Protein AF-A0A821QMH8-F1 (afdb_monomer_lite)

pLDDT: mean 81.33, std 16.37, range [50.5, 97.38]

Secondary structure (DSSP, 8-state):
-EESSSPPPHHHHHHHH---HHHHHHHHHHHHHH-GGGTT----HHHHHHSPSSS--HHHHHT--EE-S----GGGGS-PPPPTT--TT------------

Sequence (101 aa):
IFVGARPPEHVQLKKVLTVRKKKVTQALHWLKKNNILDQNVDINLHNINQLPEDDIPEAIILTMEQKIGDEEIPSERVGYVPDPLADPTESTNSDIIPISN

Radius of gyration: 20.7 Å; chains: 1; bounding box: 32×55×40 Å

Foldseek 3Di:
DAEDDDDDDQVVCLVPQADALVVVVVVLVVCCVPPPVNVPPDDDVVVSVPADHSGHGPVCVVPDDYDYDDPDDVVVPPDDDDDPPDDPPPPPPDDPDDDDD

Structure (mmCIF, N/CA/C/O backbone):
data_AF-A0A821QMH8-F1
#
_entry.id   AF-A0A821QMH8-F1
#
loop_
_atom_site.group_PDB
_atom_site.id
_atom_site.type_symbol
_atom_site.label_atom_id
_atom_site.label_alt_id
_atom_site.label_comp_id
_atom_site.label_asym_id
_atom_site.label_entity_id
_atom_site.label_seq_id
_atom_site.pdbx_PDB_ins_code
_atom_site.Cartn_x
_atom_site.Cartn_y
_atom_site.Cartn_z
_atom_site.occupancy
_atom_site.B_iso_or_equiv
_atom_site.auth_seq_id
_atom_site.auth_comp_id
_atom_site.auth_asym_id
_atom_site.auth_atom_id
_atom_site.pdbx_PDB_model_num
ATOM 1 N N . ILE A 1 1 ? 0.449 7.109 -12.562 1.00 71.06 1 ILE A N 1
ATOM 2 C CA . ILE A 1 1 ? 0.996 7.588 -13.850 1.00 71.06 1 ILE A CA 1
ATOM 3 C C . ILE A 1 1 ? 2.498 7.775 -13.682 1.00 71.06 1 ILE A C 1
ATOM 5 O O . ILE A 1 1 ? 2.907 8.527 -12.804 1.00 71.06 1 ILE A O 1
ATOM 9 N N . PHE A 1 2 ? 3.309 7.059 -14.458 1.00 82.56 2 PHE A N 1
ATOM 10 C CA . PHE A 1 2 ? 4.751 7.288 -14.548 1.00 82.56 2 PHE A CA 1
ATOM 11 C C . PHE A 1 2 ? 5.057 8.099 -15.802 1.00 82.56 2 PHE A C 1
ATOM 13 O O . PHE A 1 2 ? 4.562 7.786 -16.883 1.00 82.56 2 PHE A O 1
ATOM 20 N N . VAL A 1 3 ? 5.890 9.125 -15.652 1.00 82.62 3 VAL A N 1
ATOM 21 C CA . VAL A 1 3 ? 6.363 9.957 -16.760 1.00 82.62 3 VAL A CA 1
ATOM 22 C C . VAL A 1 3 ? 7.822 9.614 -17.013 1.00 82.62 3 VAL A C 1
ATOM 24 O O . VAL A 1 3 ? 8.649 9.702 -16.105 1.00 82.62 3 VAL A O 1
ATOM 27 N N . GLY A 1 4 ? 8.143 9.188 -18.233 1.00 82.00 4 GLY A N 1
ATOM 28 C CA . GLY A 1 4 ? 9.520 8.868 -18.595 1.00 82.00 4 GLY A CA 1
ATOM 29 C C . GLY A 1 4 ? 9.654 7.947 -19.801 1.00 82.00 4 GLY A C 1
ATOM 30 O O . GLY A 1 4 ? 8.701 7.309 -20.247 1.00 82.00 4 GLY A O 1
ATOM 31 N N . ALA A 1 5 ? 10.881 7.859 -20.314 1.00 81.19 5 ALA A N 1
ATOM 32 C CA . ALA A 1 5 ? 11.199 7.122 -21.537 1.00 81.19 5 ALA A CA 1
ATOM 33 C C . ALA A 1 5 ? 11.049 5.594 -21.413 1.00 81.19 5 ALA A C 1
ATOM 35 O O . ALA A 1 5 ? 10.947 4.906 -22.426 1.00 81.19 5 ALA A O 1
ATOM 36 N N . ARG A 1 6 ? 11.077 5.043 -20.193 1.00 84.56 6 ARG A N 1
ATOM 37 C CA . ARG A 1 6 ? 10.973 3.601 -19.933 1.00 84.56 6 ARG A CA 1
ATOM 38 C C . ARG A 1 6 ? 10.091 3.338 -18.713 1.00 84.56 6 ARG A C 1
ATOM 40 O O . ARG A 1 6 ? 10.145 4.136 -17.773 1.00 84.56 6 ARG A O 1
ATOM 47 N N . PRO A 1 7 ? 9.323 2.237 -18.706 1.00 85.75 7 PRO A N 1
ATOM 48 C CA . PRO A 1 7 ? 8.578 1.843 -17.525 1.00 85.75 7 PRO A CA 1
ATOM 49 C C . PRO A 1 7 ? 9.556 1.472 -16.400 1.00 85.75 7 PRO A C 1
ATOM 51 O O . PRO A 1 7 ? 10.634 0.932 -16.674 1.00 85.75 7 PRO A O 1
ATOM 54 N N . PRO A 1 8 ? 9.208 1.766 -15.140 1.00 90.12 8 PRO A N 1
ATOM 55 C CA . PRO A 1 8 ? 10.037 1.398 -14.004 1.00 90.12 8 PRO A CA 1
ATOM 56 C C . PRO A 1 8 ? 10.097 -0.123 -13.841 1.00 90.12 8 PRO A C 1
ATOM 58 O O . PRO A 1 8 ? 9.110 -0.835 -14.028 1.00 90.12 8 PRO A O 1
ATOM 61 N N . GLU A 1 9 ? 11.260 -0.623 -13.436 1.00 93.06 9 GLU A N 1
ATOM 62 C CA . GLU A 1 9 ? 11.428 -2.033 -13.103 1.00 93.06 9 GLU A CA 1
ATOM 63 C C . GLU A 1 9 ? 10.799 -2.355 -11.743 1.00 93.06 9 GLU A C 1
ATOM 65 O O . GLU A 1 9 ? 10.751 -1.519 -10.836 1.00 93.06 9 GLU A O 1
ATOM 70 N N . HIS A 1 10 ? 10.403 -3.614 -11.547 1.00 92.62 10 HIS A N 1
ATOM 71 C CA . HIS A 1 10 ? 9.797 -4.078 -10.296 1.00 92.62 10 HIS A CA 1
ATOM 72 C C . HIS A 1 10 ? 10.652 -3.745 -9.059 1.00 92.62 10 HIS A C 1
ATOM 74 O O . HIS A 1 10 ? 10.143 -3.280 -8.042 1.00 92.62 10 HIS A O 1
ATOM 80 N N . VAL A 1 11 ? 11.979 -3.894 -9.157 1.00 94.69 11 VAL A N 1
ATOM 81 C CA . VAL A 1 11 ? 12.920 -3.568 -8.069 1.00 94.69 11 VAL A CA 1
ATOM 82 C C . VAL A 1 11 ? 12.881 -2.081 -7.699 1.00 94.69 11 VAL A C 1
ATOM 84 O O . VAL A 1 11 ? 13.031 -1.731 -6.528 1.00 94.69 11 VAL A O 1
ATOM 87 N N . GLN A 1 12 ? 12.667 -1.194 -8.673 1.00 93.06 12 GLN A N 1
ATOM 88 C CA . GLN A 1 12 ? 12.531 0.243 -8.431 1.00 93.06 12 GLN A CA 1
ATOM 89 C C . GLN A 1 12 ? 11.187 0.550 -7.769 1.00 93.06 12 GLN A C 1
ATOM 91 O O . GLN A 1 12 ? 11.150 1.269 -6.771 1.00 93.06 12 GLN A O 1
ATOM 96 N N . LEU A 1 13 ? 10.106 -0.058 -8.264 1.00 94.00 13 LEU A N 1
ATOM 97 C CA . LEU A 1 13 ? 8.763 0.101 -7.707 1.00 94.00 13 LEU A CA 1
ATOM 98 C C . LEU A 1 13 ? 8.679 -0.374 -6.250 1.00 94.00 13 LEU A C 1
ATOM 100 O O . LEU A 1 13 ? 8.091 0.313 -5.415 1.00 94.00 13 LEU A O 1
ATOM 104 N N . LYS A 1 14 ? 9.344 -1.483 -5.898 1.00 95.75 14 LYS A N 1
ATOM 105 C CA . LYS A 1 14 ? 9.366 -2.003 -4.520 1.00 95.75 14 LYS A CA 1
ATOM 106 C C . LYS A 1 14 ? 9.941 -0.996 -3.525 1.00 95.75 14 LYS A C 1
ATOM 108 O O . LYS A 1 14 ? 9.576 -1.021 -2.354 1.00 95.75 14 LYS A O 1
ATOM 113 N N . LYS A 1 15 ? 10.805 -0.069 -3.939 1.00 93.69 15 LYS A N 1
ATOM 114 C CA . LYS A 1 15 ? 11.362 0.925 -3.005 1.00 93.69 15 LYS A CA 1
ATOM 115 C C . LYS A 1 15 ? 10.302 1.876 -2.448 1.00 93.69 15 LYS A C 1
ATOM 117 O O . LYS A 1 15 ? 10.484 2.377 -1.342 1.00 93.69 15 LYS A O 1
ATOM 122 N N . VAL A 1 16 ? 9.220 2.114 -3.194 1.00 92.75 16 VAL A N 1
ATOM 123 C CA . VAL A 1 16 ? 8.217 3.139 -2.862 1.00 92.75 16 VAL A CA 1
ATOM 124 C C . VAL A 1 16 ? 6.800 2.585 -2.700 1.00 92.75 16 VAL A C 1
ATOM 126 O O . VAL A 1 16 ? 6.043 3.123 -1.902 1.00 92.75 16 VAL A O 1
ATOM 129 N N . LEU A 1 17 ? 6.454 1.489 -3.383 1.00 95.00 17 LEU A N 1
ATOM 130 C CA . LEU A 1 17 ? 5.100 0.910 -3.393 1.00 95.00 17 LEU A CA 1
ATOM 131 C C . LEU A 1 17 ? 4.977 -0.391 -2.583 1.00 95.00 17 LEU A C 1
ATOM 133 O O . LEU A 1 17 ? 3.976 -1.094 -2.695 1.00 95.00 17 LEU A O 1
ATOM 137 N N . THR A 1 18 ? 5.986 -0.734 -1.778 1.00 96.94 18 THR A N 1
ATOM 138 C CA . THR A 1 18 ? 5.949 -1.943 -0.945 1.00 96.94 18 THR A CA 1
ATOM 139 C C . THR A 1 18 ? 4.925 -1.821 0.176 1.00 96.94 18 THR A C 1
ATOM 141 O O . THR A 1 18 ? 4.971 -0.891 0.989 1.00 96.94 18 THR A O 1
ATOM 144 N N . VAL A 1 19 ? 4.061 -2.826 0.285 1.00 97.38 19 VAL A N 1
ATOM 145 C CA . VAL A 1 19 ? 3.172 -2.992 1.429 1.00 97.38 19 VAL A CA 1
ATOM 146 C C . VAL A 1 19 ? 3.935 -3.537 2.627 1.00 97.38 19 VAL A C 1
ATOM 148 O O . VAL A 1 19 ? 4.695 -4.497 2.543 1.00 97.38 19 VAL A O 1
ATOM 151 N N . ARG A 1 20 ? 3.666 -2.925 3.780 1.00 96.81 20 ARG A N 1
ATOM 152 C CA . ARG A 1 20 ? 4.071 -3.413 5.099 1.00 96.81 20 ARG A CA 1
ATOM 153 C C . ARG A 1 20 ? 2.810 -3.532 5.942 1.00 96.81 20 ARG A C 1
ATOM 155 O O . ARG A 1 20 ? 2.340 -2.506 6.447 1.00 96.81 20 ARG A O 1
ATOM 162 N N . LYS A 1 21 ? 2.236 -4.730 6.102 1.00 95.81 21 LYS A N 1
ATOM 163 C CA . LYS A 1 21 ? 0.907 -4.913 6.730 1.00 95.81 21 LYS A CA 1
ATOM 164 C C . LYS A 1 21 ? 0.822 -4.262 8.101 1.00 95.81 21 LYS A C 1
ATOM 166 O O . LYS A 1 21 ? -0.142 -3.564 8.400 1.00 95.81 21 LYS A O 1
ATOM 171 N N . LYS A 1 22 ? 1.886 -4.375 8.903 1.00 96.00 22 LYS A N 1
ATOM 172 C CA . LYS A 1 22 ? 1.975 -3.716 10.215 1.00 96.00 22 LYS A CA 1
ATOM 173 C C . LYS A 1 22 ? 1.762 -2.201 10.127 1.00 96.00 22 LYS A C 1
ATOM 175 O O . LYS A 1 22 ? 1.062 -1.640 10.965 1.00 96.00 22 LYS A O 1
ATOM 180 N N . LYS A 1 23 ? 2.355 -1.536 9.130 1.00 96.31 23 LYS A N 1
ATOM 181 C CA . LYS A 1 23 ? 2.202 -0.088 8.921 1.00 96.31 23 LYS A CA 1
ATOM 182 C C . LYS A 1 23 ? 0.799 0.257 8.430 1.00 96.31 23 LYS A C 1
ATOM 184 O O . LYS A 1 23 ? 0.236 1.224 8.928 1.00 96.31 23 LYS A O 1
ATOM 189 N N . VAL A 1 24 ? 0.232 -0.548 7.530 1.00 96.06 24 VAL A N 1
ATOM 190 C CA . VAL A 1 24 ? -1.147 -0.376 7.041 1.00 96.06 24 VAL A CA 1
ATOM 191 C C . VAL A 1 24 ? -2.140 -0.450 8.201 1.00 96.06 24 VAL A C 1
ATOM 193 O O . VAL A 1 24 ? -2.897 0.489 8.422 1.00 96.06 24 VAL A O 1
ATOM 196 N N . THR A 1 25 ? -2.079 -1.508 9.011 1.00 96.25 25 THR A N 1
ATOM 197 C CA . THR A 1 25 ? -2.961 -1.681 10.173 1.00 96.25 25 THR A CA 1
ATOM 198 C C . THR A 1 25 ? -2.811 -0.536 11.176 1.00 96.25 25 THR A C 1
ATOM 200 O O . THR A 1 25 ? -3.806 0.009 11.649 1.00 96.25 25 THR A O 1
ATOM 203 N N . GLN A 1 26 ? -1.575 -0.119 11.477 1.00 96.88 26 GLN A N 1
ATOM 204 C CA . GLN A 1 26 ? -1.318 1.018 12.368 1.00 96.88 26 GLN A CA 1
ATOM 205 C C . GLN A 1 26 ? -1.898 2.330 11.826 1.00 96.88 26 GLN A C 1
ATOM 207 O O . GLN A 1 26 ? -2.501 3.079 12.591 1.00 96.88 26 GLN A O 1
ATOM 212 N N . ALA A 1 27 ? -1.741 2.596 10.527 1.00 95.75 27 ALA A N 1
ATOM 213 C CA . ALA A 1 27 ? -2.273 3.793 9.886 1.00 95.75 27 ALA A CA 1
ATOM 214 C C . ALA A 1 27 ? -3.808 3.814 9.909 1.00 95.75 27 ALA A C 1
ATOM 216 O O . ALA A 1 27 ? -4.388 4.839 10.246 1.00 95.75 27 ALA A O 1
ATOM 217 N N . LEU A 1 28 ? -4.465 2.681 9.642 1.00 95.56 28 LEU A N 1
ATOM 218 C CA . LEU A 1 28 ? -5.927 2.579 9.695 1.00 95.56 28 LEU A CA 1
ATOM 219 C C . LEU A 1 28 ? -6.471 2.787 11.113 1.00 95.56 28 LEU A C 1
ATOM 221 O O . LEU A 1 28 ? -7.435 3.525 11.301 1.00 95.56 28 LEU A O 1
ATOM 225 N N . HIS A 1 29 ? -5.831 2.201 12.129 1.00 95.25 29 HIS A N 1
ATOM 226 C CA . HIS A 1 29 ? -6.202 2.468 13.521 1.00 95.25 29 HIS A CA 1
ATOM 227 C C . HIS A 1 29 ? -5.968 3.928 13.915 1.00 95.25 29 HIS A C 1
ATOM 229 O O . HIS A 1 29 ? -6.781 4.502 14.639 1.00 95.25 29 HIS A O 1
ATOM 235 N N . TRP A 1 30 ? -4.873 4.535 13.448 1.00 95.75 30 TRP A N 1
ATOM 236 C CA . TRP A 1 30 ? -4.618 5.956 13.661 1.00 95.75 30 TRP A CA 1
ATOM 237 C C . TRP A 1 30 ? -5.703 6.814 12.999 1.00 95.75 30 TRP A C 1
ATOM 239 O O . TRP A 1 30 ? -6.240 7.699 13.658 1.00 95.75 30 TRP A O 1
ATOM 249 N N . LEU A 1 31 ? -6.087 6.518 11.756 1.00 94.38 31 LEU A N 1
ATOM 250 C CA . LEU A 1 31 ? -7.125 7.253 11.034 1.00 94.38 31 LEU A CA 1
ATOM 251 C C . LEU A 1 31 ? -8.471 7.167 11.763 1.00 94.38 31 LEU A C 1
ATOM 253 O O . LEU A 1 31 ? -9.037 8.198 12.111 1.00 94.38 31 LEU A O 1
ATOM 257 N N . LYS A 1 32 ? -8.909 5.954 12.120 1.00 94.12 32 LYS A N 1
ATOM 258 C CA . LYS A 1 32 ? -10.145 5.718 12.886 1.00 94.12 32 LYS A CA 1
ATOM 259 C C . LYS A 1 32 ? -10.172 6.465 14.223 1.00 94.12 32 LYS A C 1
ATOM 261 O O . LYS A 1 32 ? -11.221 6.926 14.659 1.00 94.12 32 LYS A O 1
ATOM 266 N N . LYS A 1 33 ? -9.023 6.570 14.899 1.00 93.50 33 LYS A N 1
ATOM 267 C CA . LYS A 1 33 ? -8.913 7.265 16.189 1.00 93.50 33 LYS A CA 1
ATOM 268 C C . LYS A 1 33 ? -9.016 8.788 16.049 1.00 93.50 33 LYS A C 1
ATOM 270 O O . LYS A 1 33 ? -9.528 9.429 16.962 1.00 93.50 33 LYS A O 1
ATOM 275 N N . ASN A 1 34 ? -8.480 9.363 14.972 1.00 95.06 34 ASN A N 1
ATOM 276 C CA . ASN A 1 34 ? -8.329 10.816 14.833 1.00 95.06 34 ASN A CA 1
ATOM 277 C C . ASN A 1 34 ? -9.391 11.463 13.936 1.00 95.06 34 ASN A C 1
ATOM 279 O O . ASN A 1 34 ? -9.651 12.652 14.089 1.00 95.06 34 ASN A O 1
ATOM 283 N N . ASN A 1 35 ? -10.013 10.712 13.027 1.00 92.81 35 ASN A N 1
ATOM 284 C CA . ASN A 1 35 ? -11.071 11.224 12.168 1.00 92.81 35 ASN A CA 1
ATOM 285 C C . ASN A 1 35 ? -12.447 10.876 12.746 1.00 92.81 35 ASN A C 1
ATOM 287 O O . ASN A 1 35 ? -12.810 9.704 12.846 1.00 92.81 35 ASN A O 1
ATOM 291 N N . ILE A 1 36 ? -13.230 11.901 13.098 1.00 90.38 36 ILE A N 1
ATOM 292 C CA . ILE A 1 36 ? -14.587 11.746 13.650 1.00 90.38 36 ILE A CA 1
ATOM 293 C C . ILE A 1 36 ? -15.495 10.998 12.664 1.00 90.38 36 ILE A C 1
ATOM 295 O O . ILE A 1 36 ? -16.329 10.198 13.085 1.00 90.38 36 ILE A O 1
ATOM 299 N N . LEU A 1 37 ? -15.287 11.198 11.361 1.00 91.56 37 LEU A N 1
ATOM 300 C CA . LEU A 1 37 ? -16.091 10.574 10.310 1.00 91.56 37 LEU A CA 1
ATOM 301 C C . LEU A 1 37 ? -15.891 9.050 10.229 1.00 91.56 37 LEU A C 1
ATOM 303 O O . LEU A 1 37 ? -16.808 8.335 9.835 1.00 91.56 37 LEU A O 1
ATOM 307 N N . ASP A 1 38 ? -14.732 8.542 10.661 1.00 85.81 38 ASP A N 1
ATOM 308 C CA . ASP A 1 38 ? -14.345 7.134 10.498 1.00 85.81 38 ASP A CA 1
ATOM 309 C C . ASP A 1 38 ? -14.526 6.285 11.770 1.00 85.81 38 ASP A C 1
ATOM 311 O O . ASP A 1 38 ? -14.207 5.094 11.779 1.00 85.81 38 ASP A O 1
ATOM 315 N N . GLN A 1 39 ? -15.051 6.853 12.862 1.00 85.69 39 GLN A N 1
ATOM 316 C CA . GLN A 1 39 ? -15.127 6.168 14.164 1.00 85.69 39 GLN A CA 1
ATOM 317 C C . GLN A 1 39 ? -15.960 4.876 14.137 1.00 85.69 39 GLN A C 1
ATOM 319 O O . GLN A 1 39 ? -15.659 3.932 14.870 1.00 85.69 39 GLN A O 1
ATOM 324 N N . ASN A 1 40 ? -16.964 4.808 13.261 1.00 89.31 40 ASN A N 1
ATOM 325 C CA . ASN A 1 40 ? -17.868 3.662 13.127 1.00 89.31 40 ASN A CA 1
ATOM 326 C C . ASN A 1 40 ? -17.466 2.690 12.006 1.00 89.31 40 ASN A C 1
ATOM 328 O O . ASN A 1 40 ? -18.201 1.748 11.721 1.00 89.31 40 ASN A O 1
ATOM 332 N N . VAL A 1 41 ? -16.315 2.896 11.359 1.00 90.81 41 VAL A N 1
ATOM 333 C CA . VAL A 1 41 ? -15.839 2.019 10.283 1.00 90.81 41 VAL A CA 1
ATOM 334 C C . VAL A 1 41 ? -15.045 0.859 10.874 1.00 90.81 41 VAL A C 1
ATOM 336 O O . VAL A 1 41 ? -14.069 1.059 11.602 1.00 90.81 41 VAL A O 1
ATOM 339 N N . ASP A 1 42 ? -15.430 -0.373 10.557 1.00 93.31 42 ASP A N 1
ATOM 340 C CA . ASP A 1 42 ? -14.680 -1.555 10.972 1.00 93.31 42 ASP A CA 1
ATOM 341 C C . ASP A 1 42 ? -13.516 -1.851 10.028 1.00 93.31 42 ASP A C 1
ATOM 343 O O . ASP A 1 42 ? -13.650 -1.905 8.805 1.00 93.31 42 ASP A O 1
ATOM 347 N N . ILE A 1 43 ? -12.339 -2.063 10.619 1.00 94.50 43 ILE A N 1
ATOM 348 C CA . ILE A 1 43 ? -11.131 -2.389 9.867 1.00 94.50 43 ILE A CA 1
ATOM 349 C C . ILE A 1 43 ? -11.205 -3.860 9.464 1.00 94.50 43 ILE A C 1
ATOM 351 O O . ILE A 1 43 ? -11.102 -4.760 10.299 1.00 94.50 43 ILE A O 1
ATOM 355 N N . ASN A 1 44 ? -11.342 -4.106 8.163 1.00 95.00 44 ASN A N 1
ATOM 356 C CA . ASN A 1 44 ? -11.367 -5.452 7.612 1.00 95.00 44 ASN A CA 1
ATOM 357 C C . ASN A 1 44 ? -9.950 -6.057 7.578 1.00 95.00 44 ASN A C 1
ATOM 359 O O . ASN A 1 44 ? -9.201 -5.908 6.610 1.00 95.00 44 ASN A O 1
ATOM 363 N N . LEU A 1 45 ? -9.593 -6.776 8.645 1.00 94.75 45 LEU A N 1
ATOM 364 C CA . LEU A 1 45 ? -8.304 -7.464 8.762 1.00 94.75 45 LEU A CA 1
ATOM 365 C C . LEU A 1 45 ? -8.120 -8.577 7.721 1.00 94.75 45 LEU A C 1
ATOM 367 O O . LEU A 1 45 ? -6.987 -8.862 7.340 1.00 94.75 45 LEU A O 1
ATOM 371 N N . HIS A 1 46 ? -9.206 -9.192 7.238 1.00 96.12 46 HIS A N 1
ATOM 372 C CA . HIS A 1 46 ? -9.119 -10.214 6.196 1.00 96.12 46 HIS A CA 1
ATOM 373 C C . HIS A 1 46 ? -8.524 -9.625 4.913 1.00 96.12 46 HIS A C 1
ATOM 375 O O . HIS A 1 46 ? -7.559 -10.176 4.390 1.00 96.12 46 HIS A O 1
ATOM 381 N N . ASN A 1 47 ? -9.009 -8.460 4.475 1.00 94.38 47 ASN A N 1
ATOM 382 C CA . ASN A 1 47 ? -8.484 -7.779 3.289 1.00 94.38 47 ASN A CA 1
ATOM 383 C C . ASN A 1 47 ? -7.011 -7.384 3.458 1.00 94.38 47 ASN A C 1
ATOM 385 O O . ASN A 1 47 ? -6.219 -7.557 2.537 1.00 94.38 47 ASN A O 1
ATOM 389 N N . ILE A 1 48 ? -6.617 -6.914 4.646 1.00 95.06 48 ILE A N 1
ATOM 390 C CA . ILE A 1 48 ? -5.213 -6.574 4.934 1.00 95.06 48 ILE A CA 1
ATOM 391 C C . ILE A 1 48 ? -4.321 -7.818 4.837 1.00 95.06 48 ILE A C 1
ATOM 393 O O . ILE A 1 48 ? -3.207 -7.747 4.318 1.00 95.06 48 ILE A O 1
ATOM 397 N N . ASN A 1 49 ? -4.808 -8.971 5.295 1.00 95.00 49 ASN A N 1
ATOM 398 C CA . ASN A 1 49 ? -4.057 -10.220 5.228 1.00 95.00 49 ASN A CA 1
ATOM 399 C C . ASN A 1 49 ? -3.860 -10.725 3.793 1.00 95.00 49 ASN A C 1
ATOM 401 O O . ASN A 1 49 ? -2.839 -11.368 3.547 1.00 95.00 49 ASN A O 1
ATOM 405 N N . GLN A 1 50 ? -4.774 -10.398 2.871 1.00 95.62 50 GLN A N 1
ATOM 406 C CA . GLN A 1 50 ? -4.655 -10.723 1.442 1.00 95.62 50 GLN A CA 1
ATOM 407 C C . GLN A 1 50 ? -3.647 -9.842 0.694 1.00 95.62 50 GLN A C 1
ATOM 409 O O . GLN A 1 50 ? -3.204 -10.211 -0.390 1.00 95.62 50 GLN A O 1
ATOM 414 N N . LEU A 1 51 ? -3.258 -8.688 1.248 1.00 95.31 51 LEU A N 1
ATOM 415 C CA . LEU A 1 51 ? -2.200 -7.874 0.648 1.00 95.31 51 LEU A CA 1
ATOM 416 C C . LEU A 1 51 ? -0.865 -8.643 0.646 1.00 95.31 51 LEU A C 1
ATOM 418 O O . LEU A 1 51 ? -0.645 -9.498 1.510 1.00 95.31 51 LEU A O 1
ATOM 422 N N . PRO A 1 52 ? 0.064 -8.343 -0.272 1.00 96.62 52 PRO A N 1
ATOM 423 C CA . PRO A 1 52 ? 1.422 -8.862 -0.162 1.00 96.62 52 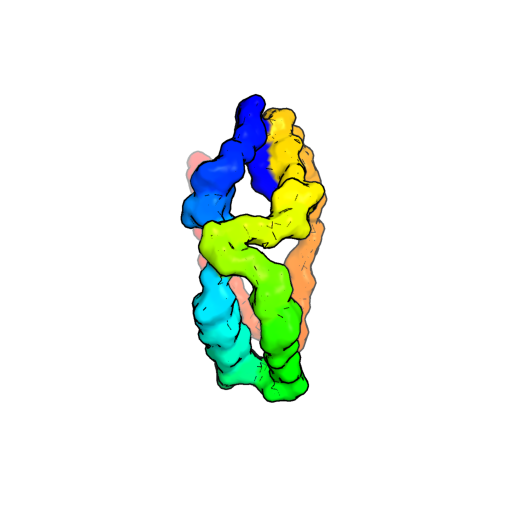PRO A CA 1
ATOM 424 C C . PRO A 1 52 ? 2.126 -8.293 1.080 1.00 96.62 52 PRO A C 1
ATOM 426 O O . PRO A 1 52 ? 1.807 -7.198 1.539 1.00 96.62 52 PRO A O 1
ATOM 429 N N . GLU A 1 53 ? 3.083 -9.037 1.635 1.00 96.50 53 GLU A N 1
ATOM 430 C CA . GLU A 1 53 ? 4.040 -8.507 2.618 1.00 96.50 53 GLU A CA 1
ATOM 431 C C . GLU A 1 53 ? 5.376 -8.291 1.912 1.00 96.50 53 GLU A C 1
ATOM 433 O O . GLU A 1 53 ? 5.815 -9.157 1.156 1.00 96.50 53 GLU A O 1
ATOM 438 N N . ASP A 1 54 ? 6.000 -7.135 2.139 1.00 95.88 54 ASP A N 1
ATOM 439 C CA . ASP A 1 54 ? 7.269 -6.745 1.519 1.00 95.88 54 ASP A CA 1
ATOM 440 C C . ASP A 1 54 ? 7.249 -6.789 -0.023 1.00 95.88 54 ASP A C 1
ATOM 442 O O . ASP A 1 54 ? 8.279 -6.982 -0.682 1.00 95.88 54 ASP A O 1
ATOM 446 N N . ASP A 1 55 ? 6.069 -6.574 -0.614 1.00 96.69 55 ASP A N 1
ATOM 447 C CA . ASP A 1 55 ? 5.892 -6.484 -2.059 1.00 96.69 55 ASP A CA 1
ATOM 448 C C . ASP A 1 55 ? 4.812 -5.493 -2.497 1.00 96.69 55 ASP A C 1
ATOM 450 O O . ASP A 1 55 ? 4.116 -4.890 -1.676 1.00 96.69 55 ASP A O 1
ATOM 454 N N . ILE A 1 56 ? 4.701 -5.308 -3.811 1.00 95.56 56 ILE A N 1
ATOM 455 C CA . ILE A 1 56 ? 3.744 -4.400 -4.446 1.00 95.56 56 ILE A CA 1
ATOM 456 C C . ILE A 1 56 ? 2.421 -5.139 -4.695 1.00 95.56 56 ILE A C 1
ATOM 458 O O . ILE A 1 56 ? 2.439 -6.256 -5.214 1.00 95.56 56 ILE A O 1
ATOM 462 N N . PRO A 1 57 ? 1.257 -4.541 -4.387 1.00 95.44 57 PRO A N 1
ATOM 463 C CA . PRO A 1 57 ? -0.032 -5.122 -4.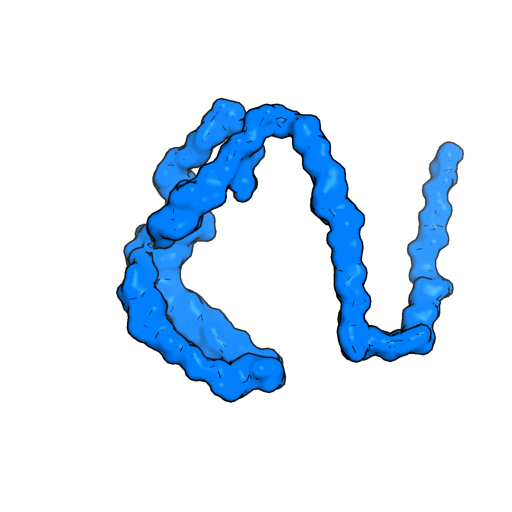742 1.00 95.44 57 PRO A CA 1
ATOM 464 C C . PRO A 1 57 ? -0.198 -5.229 -6.257 1.00 95.44 57 PRO A C 1
ATOM 466 O O . PRO A 1 57 ? 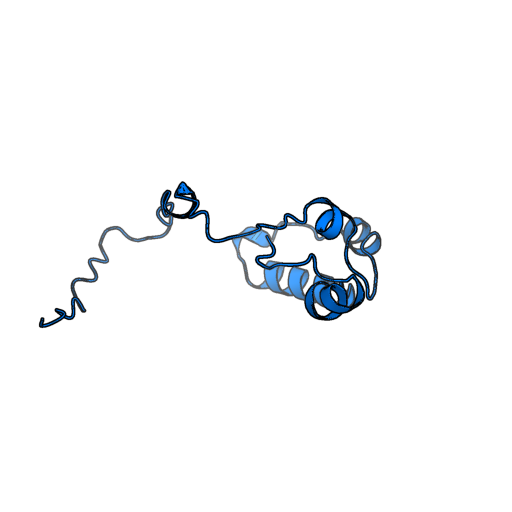0.024 -4.255 -6.976 1.00 95.44 57 PRO A O 1
ATOM 469 N N . GLU A 1 58 ? -0.685 -6.374 -6.733 1.00 93.50 58 GLU A N 1
ATOM 470 C CA . GLU A 1 58 ? -0.925 -6.616 -8.161 1.00 93.50 58 GLU A CA 1
ATOM 471 C C . GLU A 1 58 ? -1.825 -5.540 -8.789 1.00 93.50 58 GLU A C 1
ATOM 473 O O . GLU A 1 58 ? -1.533 -5.046 -9.872 1.00 93.50 58 GLU A O 1
ATOM 478 N N . ALA A 1 59 ? -2.854 -5.084 -8.067 1.00 92.62 59 ALA A N 1
ATOM 479 C CA . ALA A 1 59 ? -3.744 -4.016 -8.524 1.00 92.62 59 ALA A CA 1
ATOM 480 C C . ALA A 1 59 ? -3.002 -2.719 -8.895 1.00 92.62 59 ALA A C 1
ATOM 482 O O . ALA A 1 59 ? -3.374 -2.047 -9.855 1.00 92.62 59 ALA A O 1
ATOM 483 N N . ILE A 1 60 ? -1.935 -2.374 -8.167 1.00 92.94 60 ILE A N 1
ATOM 484 C CA . ILE A 1 60 ? -1.118 -1.189 -8.457 1.00 92.94 60 ILE A CA 1
ATOM 485 C C . ILE A 1 60 ? -0.280 -1.402 -9.719 1.00 92.94 60 ILE A C 1
ATOM 487 O O . ILE A 1 60 ? -0.113 -0.472 -10.501 1.00 92.94 60 ILE A O 1
ATOM 491 N N . ILE A 1 61 ? 0.216 -2.622 -9.944 1.00 92.31 61 ILE A N 1
ATOM 492 C CA . ILE A 1 61 ? 0.968 -2.969 -11.157 1.00 92.31 61 ILE A CA 1
ATOM 493 C C . ILE A 1 61 ? 0.039 -2.935 -12.377 1.00 92.31 61 ILE A C 1
ATOM 495 O O . ILE A 1 61 ? 0.386 -2.340 -13.392 1.00 92.31 61 ILE A O 1
ATOM 499 N N . LEU A 1 62 ? -1.154 -3.528 -12.269 1.00 91.69 62 LEU A N 1
ATOM 500 C CA . LEU A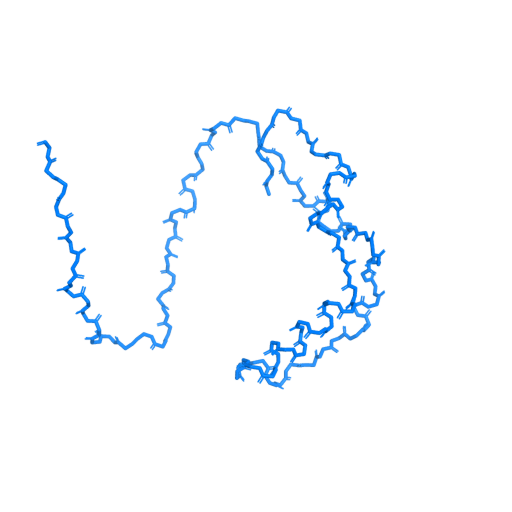 1 62 ? -2.121 -3.632 -13.366 1.00 91.69 62 LEU A CA 1
ATOM 501 C C . LEU A 1 62 ? -2.716 -2.283 -13.790 1.00 91.69 62 LEU A C 1
ATOM 503 O O . LEU A 1 62 ? -3.062 -2.109 -14.953 1.00 91.69 62 LEU A O 1
ATOM 507 N N . THR A 1 63 ? -2.840 -1.335 -12.861 1.00 92.00 63 THR A N 1
ATOM 508 C CA . THR A 1 63 ? -3.379 0.013 -13.131 1.00 92.00 63 THR A CA 1
ATOM 509 C C . THR A 1 63 ? -2.287 1.040 -13.441 1.00 92.00 63 THR A C 1
ATOM 511 O O . THR A 1 63 ? -2.557 2.233 -13.578 1.00 92.00 63 THR A O 1
ATOM 514 N N . MET A 1 64 ? -1.030 0.602 -13.542 1.00 89.50 64 MET A N 1
ATOM 515 C CA . MET A 1 64 ? 0.095 1.484 -13.809 1.00 89.50 64 MET A CA 1
ATOM 516 C C . MET A 1 64 ? 0.102 1.948 -15.268 1.00 89.50 64 MET A C 1
ATOM 518 O O . MET A 1 64 ? 0.416 1.189 -16.179 1.00 89.50 64 MET A O 1
ATOM 522 N N . GLU A 1 65 ? -0.149 3.236 -15.476 1.00 89.06 65 GLU A N 1
ATOM 523 C CA . GLU A 1 65 ? -0.037 3.872 -16.790 1.00 89.06 65 GLU A CA 1
ATOM 524 C C . GLU A 1 65 ? 1.318 4.569 -16.963 1.00 89.06 65 GLU A C 1
ATOM 526 O O . GLU A 1 65 ? 1.788 5.277 -16.060 1.00 89.06 65 GLU A O 1
ATOM 531 N N . GLN A 1 66 ? 1.928 4.397 -18.139 1.00 83.38 66 GLN A N 1
ATOM 532 C CA . GLN A 1 66 ? 3.117 5.131 -18.567 1.00 83.38 66 GLN A CA 1
ATOM 533 C C . GLN A 1 66 ? 2.720 6.183 -19.600 1.00 83.38 66 GLN A C 1
ATOM 535 O O . GLN A 1 66 ? 2.138 5.860 -20.633 1.00 83.38 66 GLN A O 1
ATOM 540 N N . LYS A 1 67 ? 3.111 7.431 -19.350 1.00 82.88 67 LYS A N 1
ATOM 541 C CA . LYS A 1 67 ? 2.972 8.525 -20.305 1.00 82.88 67 LYS A CA 1
ATOM 542 C C . LYS A 1 67 ? 4.326 8.832 -20.939 1.00 82.88 67 LYS A C 1
ATOM 544 O O . LYS A 1 67 ? 5.322 9.029 -20.236 1.00 82.88 67 LYS A O 1
ATOM 549 N N . ILE A 1 68 ? 4.355 8.865 -22.268 1.00 77.25 68 ILE A N 1
ATOM 550 C CA . ILE A 1 68 ? 5.542 9.187 -23.062 1.00 77.25 68 ILE A CA 1
ATOM 551 C C . ILE A 1 68 ? 5.345 10.604 -23.612 1.00 77.25 68 ILE A C 1
ATOM 553 O O . ILE A 1 68 ? 4.521 10.803 -24.496 1.00 77.25 68 ILE A O 1
ATOM 557 N N . GLY A 1 69 ? 6.089 11.581 -23.084 1.00 68.12 69 GLY A N 1
ATOM 558 C CA . GLY A 1 69 ? 6.045 12.983 -23.529 1.00 68.12 69 GLY A CA 1
ATOM 559 C C . GLY A 1 69 ? 5.115 13.912 -22.729 1.00 68.12 69 GLY A C 1
ATOM 560 O O . GLY A 1 69 ? 4.335 13.472 -21.881 1.00 68.12 69 GLY A O 1
ATOM 561 N N . ASP A 1 70 ? 5.217 15.213 -23.018 1.00 62.91 70 ASP A N 1
ATOM 562 C CA . ASP A 1 70 ? 4.506 16.320 -22.354 1.00 62.91 70 ASP A CA 1
ATOM 563 C C . ASP A 1 70 ? 3.148 16.627 -23.007 1.00 62.91 70 ASP A C 1
ATOM 565 O O . ASP A 1 70 ? 2.836 17.770 -23.330 1.00 62.91 70 ASP A O 1
ATOM 569 N N . GLU A 1 71 ? 2.304 15.622 -23.239 1.00 59.84 71 GLU A N 1
ATOM 570 C CA . GLU A 1 71 ? 0.927 15.914 -23.662 1.00 59.84 71 GLU A CA 1
ATOM 571 C C . GLU A 1 71 ? 0.137 16.469 -22.470 1.00 59.84 71 GLU A C 1
ATOM 573 O O . GLU A 1 71 ? -0.401 15.703 -21.677 1.00 59.84 71 GLU A O 1
ATOM 578 N N . GLU A 1 72 ? 0.132 17.787 -22.259 1.00 56.00 72 GLU A N 1
ATOM 579 C CA . GLU A 1 72 ? -0.677 18.450 -21.226 1.00 56.00 72 GLU A CA 1
ATOM 580 C C . GLU A 1 72 ? -2.125 17.935 -21.269 1.00 56.00 72 GLU A C 1
ATOM 582 O O . GLU A 1 72 ? -2.844 18.140 -22.244 1.00 56.00 72 GLU A O 1
ATOM 587 N N . ILE A 1 73 ? -2.563 17.247 -20.210 1.00 55.78 73 ILE A N 1
ATOM 588 C CA . ILE A 1 73 ? -3.956 16.819 -20.079 1.00 55.78 73 ILE A CA 1
ATOM 589 C C . ILE A 1 73 ? -4.678 17.955 -19.340 1.00 55.78 73 ILE A C 1
ATOM 591 O O . ILE A 1 73 ? -4.416 18.156 -18.154 1.00 55.78 73 ILE A O 1
ATOM 595 N N . PRO A 1 74 ? -5.594 18.708 -19.974 1.00 53.19 74 PRO A N 1
ATOM 596 C CA . PRO A 1 74 ? -6.276 19.832 -19.324 1.00 53.19 74 PRO A CA 1
ATOM 597 C C . PRO A 1 74 ? -7.252 19.407 -18.208 1.00 53.19 74 PRO A C 1
ATOM 599 O O . PRO A 1 74 ? -7.781 20.262 -17.497 1.00 53.19 74 PRO A O 1
ATOM 602 N N . SER A 1 75 ? -7.497 18.104 -18.025 1.00 54.03 75 SER A N 1
ATOM 603 C CA . SER A 1 75 ? -8.479 17.578 -17.066 1.00 54.03 75 SER A CA 1
ATOM 604 C C . SER A 1 75 ? -8.123 17.781 -15.593 1.00 54.03 75 SER A C 1
ATOM 606 O O . SER A 1 75 ? -9.033 17.785 -14.771 1.00 54.03 75 SER A O 1
ATOM 608 N N . GLU A 1 76 ? -6.856 18.005 -15.233 1.00 53.88 76 GLU A N 1
ATOM 609 C CA . GLU A 1 76 ? -6.470 18.223 -13.825 1.00 53.88 76 GLU A CA 1
ATOM 610 C C . GLU A 1 76 ? -6.908 19.597 -13.278 1.00 53.88 76 GLU A C 1
ATOM 612 O O . GLU A 1 76 ? -6.783 19.861 -12.085 1.00 53.88 76 GLU A O 1
ATOM 617 N N . ARG A 1 77 ? -7.460 20.481 -14.125 1.00 52.88 77 ARG A N 1
ATOM 618 C CA . ARG A 1 77 ? -7.960 21.810 -13.726 1.00 52.88 77 ARG A CA 1
ATOM 619 C C . ARG A 1 77 ? -9.451 21.864 -13.390 1.00 52.88 77 ARG A C 1
ATOM 621 O O . ARG A 1 77 ? -9.972 22.953 -13.143 1.00 52.88 77 ARG A O 1
ATOM 628 N N . VAL A 1 78 ? -10.168 20.741 -13.385 1.00 52.12 78 VAL A N 1
ATOM 629 C CA . VAL A 1 78 ? -11.611 20.764 -13.111 1.00 52.12 78 VAL A CA 1
ATOM 630 C C . VAL A 1 78 ? -11.883 20.659 -11.607 1.00 52.12 78 VAL A C 1
ATOM 632 O O . VAL A 1 78 ? -12.067 19.576 -11.071 1.00 52.12 78 VAL A O 1
ATOM 635 N N . GLY A 1 79 ? -11.946 21.834 -10.971 1.00 60.62 79 GLY A N 1
ATOM 636 C CA . GLY A 1 79 ? -12.868 22.159 -9.875 1.00 60.62 79 GLY A CA 1
ATOM 637 C C . GLY A 1 79 ? -12.538 21.622 -8.482 1.00 60.62 79 GLY A C 1
ATOM 638 O O . GLY A 1 79 ? -12.816 20.471 -8.162 1.00 60.62 79 GLY A O 1
ATOM 639 N N . TYR A 1 80 ? -12.072 22.509 -7.600 1.00 66.94 80 TYR A N 1
ATOM 640 C CA . TYR A 1 80 ? -12.147 22.281 -6.157 1.00 66.94 80 TYR A CA 1
ATOM 641 C C . TYR A 1 80 ? -13.629 22.159 -5.762 1.00 66.94 80 TYR A C 1
ATOM 643 O O . TYR A 1 80 ? -14.417 23.068 -6.033 1.00 66.94 80 TYR A O 1
ATOM 651 N N . VAL A 1 81 ? -14.023 21.039 -5.155 1.00 69.75 81 VAL A N 1
ATOM 652 C CA . VAL A 1 81 ? -15.332 20.927 -4.498 1.00 69.75 81 VAL A CA 1
ATOM 653 C C . VAL A 1 81 ? -15.264 21.799 -3.240 1.00 69.75 81 VAL A C 1
ATOM 655 O O . VAL A 1 81 ? -14.335 21.607 -2.452 1.00 69.75 81 VAL A O 1
ATOM 658 N N . PRO A 1 82 ? -16.179 22.766 -3.043 1.00 68.69 82 PRO A N 1
ATOM 659 C CA . PRO A 1 82 ? -16.183 23.581 -1.834 1.00 68.69 82 PRO A CA 1
ATOM 660 C C . PRO A 1 82 ? -16.298 22.690 -0.597 1.00 68.69 82 PRO A C 1
ATOM 662 O O . PRO A 1 82 ? -17.132 21.782 -0.569 1.00 68.69 82 PRO A O 1
ATOM 665 N N . ASP A 1 83 ? -15.460 22.945 0.407 1.00 66.38 83 ASP A N 1
ATOM 666 C CA . ASP A 1 83 ? -15.539 22.259 1.694 1.00 66.38 83 ASP A CA 1
ATOM 667 C C . ASP A 1 83 ? -16.921 22.537 2.322 1.00 66.38 83 ASP A C 1
ATOM 669 O O . ASP A 1 83 ? -17.263 23.705 2.526 1.00 66.38 83 ASP A O 1
ATOM 673 N N . PRO A 1 84 ? -17.733 21.509 2.633 1.00 66.88 84 PRO A N 1
ATOM 674 C CA . PRO A 1 84 ? -19.026 21.686 3.293 1.00 66.88 84 PRO A CA 1
ATOM 675 C C . PRO A 1 84 ? -18.936 22.363 4.667 1.00 66.88 84 PRO A C 1
ATOM 677 O O . PRO A 1 84 ? -19.961 22.780 5.205 1.00 66.88 84 PRO A O 1
ATOM 680 N N . LEU A 1 85 ? -17.736 22.424 5.251 1.00 67.81 85 LEU A N 1
ATOM 681 C CA . LEU A 1 85 ? -17.444 23.057 6.533 1.00 67.81 85 LEU A CA 1
ATOM 682 C C . LEU A 1 85 ? -16.841 24.462 6.388 1.00 67.81 85 LEU A C 1
ATOM 684 O O . LEU A 1 85 ? -16.582 25.102 7.407 1.00 67.81 85 LEU A O 1
ATOM 688 N N . ALA A 1 86 ? -16.615 24.952 5.162 1.00 67.12 86 ALA A N 1
ATOM 689 C CA . ALA A 1 86 ? -16.143 26.314 4.949 1.00 67.12 86 ALA A CA 1
ATOM 690 C C . ALA A 1 86 ? -17.242 27.315 5.328 1.00 67.12 86 ALA A C 1
ATOM 692 O O . ALA A 1 86 ? -18.309 27.362 4.711 1.00 67.12 86 ALA A O 1
ATOM 693 N N . ASP A 1 87 ? -16.968 28.125 6.347 1.00 61.53 87 ASP A N 1
ATOM 694 C CA . ASP A 1 87 ? -17.844 29.212 6.768 1.00 61.53 87 ASP A CA 1
ATOM 695 C C . ASP A 1 87 ? -17.838 30.308 5.674 1.00 61.53 87 ASP A C 1
ATOM 697 O O . ASP A 1 87 ? -16.762 30.808 5.326 1.00 61.53 87 ASP A O 1
ATOM 701 N N . PRO A 1 88 ? -18.987 30.713 5.091 1.00 59.88 88 PRO A N 1
ATOM 702 C CA . PRO A 1 88 ? -19.023 31.636 3.949 1.00 59.88 88 PRO A CA 1
ATOM 703 C C . PRO A 1 88 ? -18.468 33.042 4.231 1.00 59.88 88 PRO A C 1
ATOM 705 O O . PRO A 1 88 ? -18.397 33.870 3.323 1.00 59.88 88 PRO A O 1
ATOM 708 N N . THR A 1 89 ? -18.124 33.351 5.483 1.00 58.12 89 THR A N 1
ATOM 709 C CA . THR A 1 89 ? -17.655 34.671 5.916 1.00 58.12 89 THR A CA 1
ATOM 710 C C . THR A 1 89 ? -16.137 34.826 5.999 1.00 58.12 89 THR A C 1
ATOM 712 O O . THR A 1 89 ? -15.677 35.944 6.235 1.00 58.12 89 THR A O 1
ATOM 715 N N . GLU A 1 90 ? -15.332 33.789 5.747 1.00 54.91 90 GLU A N 1
ATOM 716 C CA . GLU A 1 90 ? -13.875 33.959 5.637 1.00 54.91 90 GLU A CA 1
ATOM 717 C C . GLU A 1 90 ? -13.481 34.524 4.264 1.00 54.91 90 GLU A C 1
ATOM 719 O O . GLU A 1 90 ? -12.983 33.849 3.369 1.00 54.91 90 GLU A O 1
ATOM 724 N N . SER A 1 91 ? -13.701 35.828 4.095 1.00 51.69 91 SER A N 1
ATOM 725 C CA . SER A 1 91 ? -13.053 36.608 3.043 1.00 51.69 91 SER A CA 1
ATOM 726 C C . SER A 1 91 ? -11.592 36.844 3.431 1.00 51.69 91 SER A C 1
ATOM 728 O O . SER A 1 91 ? -11.279 37.832 4.096 1.00 51.69 91 SER A O 1
ATOM 730 N N . THR A 1 92 ? -10.673 35.966 3.026 1.00 50.50 92 THR A N 1
ATOM 731 C CA .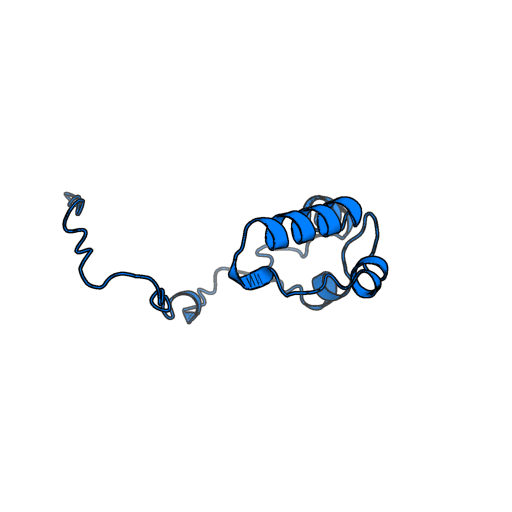 THR A 1 92 ? -9.225 36.214 3.147 1.00 50.50 92 THR A CA 1
ATOM 732 C C . THR A 1 92 ? -8.789 37.224 2.076 1.00 50.50 92 THR A C 1
ATOM 734 O O . THR A 1 92 ? -8.150 36.899 1.083 1.00 50.50 92 THR A O 1
ATOM 737 N N . ASN A 1 93 ? -9.169 38.491 2.256 1.00 54.25 93 ASN A N 1
ATOM 738 C CA . ASN A 1 93 ? -8.671 39.620 1.465 1.00 54.25 93 ASN A CA 1
ATOM 739 C C . ASN A 1 93 ? -7.307 40.089 1.991 1.00 54.25 93 ASN A C 1
ATOM 741 O O . ASN A 1 93 ? -7.145 41.235 2.412 1.00 54.25 93 ASN A O 1
ATOM 745 N N . SER A 1 94 ? -6.304 39.219 2.009 1.00 55.97 94 SER A N 1
ATOM 746 C CA . SER A 1 94 ? -4.925 39.627 2.289 1.00 55.97 94 SER A CA 1
ATOM 747 C C . SER A 1 94 ? -3.968 38.683 1.572 1.00 55.97 94 SER A C 1
ATOM 749 O O . SER A 1 94 ? -4.123 37.474 1.666 1.00 55.97 94 SER A O 1
ATOM 751 N N . ASP A 1 95 ? -3.011 39.278 0.858 1.00 55.78 95 ASP A N 1
ATOM 752 C CA . ASP A 1 95 ? -1.885 38.655 0.143 1.00 55.78 95 ASP A CA 1
ATOM 753 C C . ASP A 1 95 ? -2.050 38.408 -1.368 1.00 55.78 95 ASP A C 1
ATOM 755 O O . ASP A 1 95 ? -1.553 37.432 -1.927 1.00 55.78 95 ASP A O 1
ATOM 759 N N . ILE A 1 96 ? -2.634 39.378 -2.083 1.00 58.34 96 ILE A N 1
ATOM 760 C CA . ILE A 1 96 ? -2.286 39.580 -3.499 1.00 58.34 96 ILE A CA 1
ATOM 761 C C . ILE A 1 96 ? -0.973 40.374 -3.541 1.00 58.34 96 ILE A C 1
ATOM 763 O O . ILE A 1 96 ? -0.973 41.589 -3.343 1.00 58.34 96 ILE A O 1
ATOM 767 N N . ILE A 1 97 ? 0.148 39.698 -3.795 1.00 60.00 97 ILE A N 1
ATOM 768 C CA . ILE A 1 97 ? 1.427 40.358 -4.096 1.00 60.00 97 ILE A CA 1
ATOM 769 C C . ILE A 1 97 ? 1.477 40.597 -5.614 1.00 60.00 97 ILE A C 1
ATOM 771 O O . ILE A 1 97 ? 1.476 39.625 -6.373 1.00 60.00 97 ILE A O 1
ATOM 775 N N . PRO A 1 98 ? 1.501 41.850 -6.101 1.00 63.59 98 PRO A N 1
ATOM 776 C CA . PRO A 1 98 ? 1.597 42.113 -7.530 1.00 63.59 98 PRO A CA 1
ATOM 777 C C . PRO A 1 98 ? 2.995 41.753 -8.049 1.00 63.59 98 PRO A C 1
ATOM 779 O O . PRO A 1 98 ? 4.009 42.113 -7.453 1.00 63.59 98 PRO A O 1
ATOM 782 N N . ILE A 1 99 ? 3.042 41.063 -9.189 1.00 59.50 99 ILE A N 1
ATOM 783 C CA . ILE A 1 99 ? 4.276 40.834 -9.941 1.00 59.50 99 ILE A CA 1
ATOM 784 C C . ILE A 1 99 ? 4.538 42.106 -10.751 1.00 59.50 99 ILE A C 1
ATOM 786 O O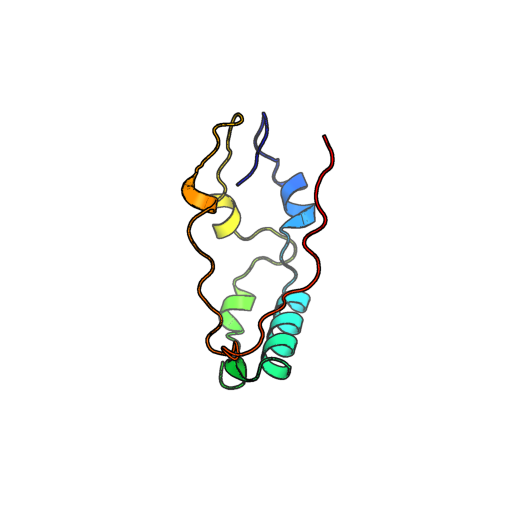 . ILE A 1 99 ? 3.795 42.417 -11.681 1.00 59.50 99 ILE A O 1
ATOM 790 N N . SER A 1 100 ? 5.561 42.866 -10.371 1.00 53.31 100 SER A N 1
ATOM 791 C CA . SER A 1 100 ? 6.054 43.976 -11.188 1.00 53.31 100 SER A CA 1
ATOM 792 C C . SER A 1 100 ? 6.826 43.411 -12.382 1.00 53.31 100 SER A C 1
ATOM 794 O O . SER A 1 100 ? 7.784 42.663 -12.182 1.00 53.31 100 SER A O 1
ATOM 796 N N . ASN A 1 101 ? 6.377 43.754 -13.593 1.00 52.47 101 ASN A N 1
ATOM 797 C CA . ASN A 1 101 ? 7.088 43.503 -14.854 1.00 52.47 101 ASN A CA 1
ATOM 798 C C . ASN A 1 101 ? 8.396 44.294 -14.947 1.00 52.47 101 ASN A C 1
ATOM 800 O O . ASN A 1 101 ? 8.421 45.446 -14.453 1.00 52.47 101 ASN A O 1
#